Protein AF-A0A968D3I4-F1 (afdb_monomer_lite)

Secondary structure (DSSP, 8-state):
-GGG-----TTT-GGGGSHHHHHHHHHHHHHHHT-SEEEEETGGGT-S-HHHHHHHHHHHHHHHHHTT-EEEEE------TT--S-----SS--

Radius of gyration: 14.59 Å; chains: 1; bounding box: 44×24×25 Å

Foldseek 3Di:
DPPLDDDDDCPVVVVCLALVNVLVVVLVCCVPSVAQEEEDPELCSNDVDPVVSLVSVLVVVVVCVVSNHDYHHHYDDPPDPPPPDDPPVDPDDD

pLDDT: mean 81.93, std 19.5, range [37.09, 98.25]

Structure (mmCIF, N/CA/C/O backbone):
data_AF-A0A968D3I4-F1
#
_entry.id   AF-A0A968D3I4-F1
#
loop_
_atom_site.group_PDB
_atom_site.id
_atom_site.type_symbol
_atom_site.label_atom_id
_atom_site.label_alt_id
_atom_site.label_comp_id
_atom_site.label_asym_id
_atom_site.label_entity_id
_atom_site.label_seq_id
_atom_site.pdbx_PDB_ins_code
_atom_site.Cartn_x
_atom_site.Cartn_y
_atom_site.Cartn_z
_atom_site.occupancy
_atom_site.B_iso_or_equiv
_atom_site.auth_seq_id
_atom_site.auth_comp_id
_atom_site.auth_asym_id
_atom_site.auth_atom_id
_atom_site.pdbx_PDB_model_num
ATOM 1 N N . ILE A 1 1 ? -10.536 -15.290 12.705 1.00 59.03 1 ILE A N 1
ATOM 2 C CA . ILE A 1 1 ? -9.303 -14.795 12.032 1.00 59.03 1 ILE A CA 1
ATOM 3 C C . ILE A 1 1 ? -9.585 -14.308 10.604 1.00 59.03 1 ILE A C 1
ATOM 5 O O . ILE A 1 1 ? -9.160 -13.209 10.296 1.00 59.03 1 ILE A O 1
ATOM 9 N N . LYS A 1 2 ? -10.316 -15.044 9.744 1.00 66.38 2 LYS A N 1
ATOM 10 C CA . LYS A 1 2 ? -10.565 -14.623 8.343 1.00 66.38 2 LYS A CA 1
ATOM 11 C C . LYS A 1 2 ? -11.376 -13.332 8.157 1.00 66.38 2 LYS A C 1
ATOM 13 O O . LYS A 1 2 ? -11.209 -12.684 7.138 1.00 66.38 2 LYS A O 1
ATOM 18 N N . GLU A 1 3 ? -12.238 -12.976 9.103 1.00 77.81 3 GLU A N 1
ATOM 19 C CA . GLU A 1 3 ? -13.199 -11.870 8.936 1.00 77.81 3 GLU A CA 1
ATOM 20 C C . GLU A 1 3 ? -12.544 -10.489 8.787 1.00 77.81 3 GLU A C 1
ATOM 22 O O . GLU A 1 3 ? -13.115 -9.627 8.134 1.00 77.81 3 GLU A O 1
ATOM 27 N N . ASN A 1 4 ? -11.325 -10.308 9.309 1.00 86.25 4 ASN A N 1
ATOM 28 C CA . ASN A 1 4 ? -10.589 -9.038 9.246 1.00 86.25 4 ASN A CA 1
ATOM 29 C C . ASN A 1 4 ? -9.382 -9.104 8.292 1.00 86.25 4 ASN A C 1
ATOM 31 O O . ASN A 1 4 ? -8.470 -8.285 8.385 1.00 86.25 4 ASN A O 1
ATOM 35 N N . LEU A 1 5 ? -9.328 -10.121 7.424 1.00 92.06 5 LEU A N 1
ATOM 36 C CA . LEU A 1 5 ? -8.253 -10.289 6.453 1.00 92.06 5 LEU A CA 1
ATOM 37 C C . LEU A 1 5 ? -8.705 -9.773 5.088 1.00 92.06 5 LEU A C 1
ATOM 39 O O . LEU A 1 5 ? -9.579 -10.359 4.452 1.00 92.06 5 LEU A O 1
ATOM 43 N N . PHE A 1 6 ? -8.032 -8.731 4.614 1.00 94.12 6 PHE A N 1
ATOM 44 C CA . PHE A 1 6 ? -8.217 -8.181 3.279 1.00 94.12 6 PHE A CA 1
ATOM 45 C C . PHE A 1 6 ? -6.980 -8.484 2.441 1.00 94.12 6 PHE A C 1
ATOM 47 O O . PHE A 1 6 ? -5.853 -8.279 2.894 1.00 94.12 6 PHE A O 1
ATOM 54 N N . VAL A 1 7 ? -7.189 -8.997 1.229 1.00 94.25 7 VAL A N 1
ATOM 55 C CA . VAL A 1 7 ? -6.106 -9.398 0.325 1.00 94.25 7 VAL A CA 1
ATOM 56 C C . VAL A 1 7 ? -6.190 -8.573 -0.949 1.00 94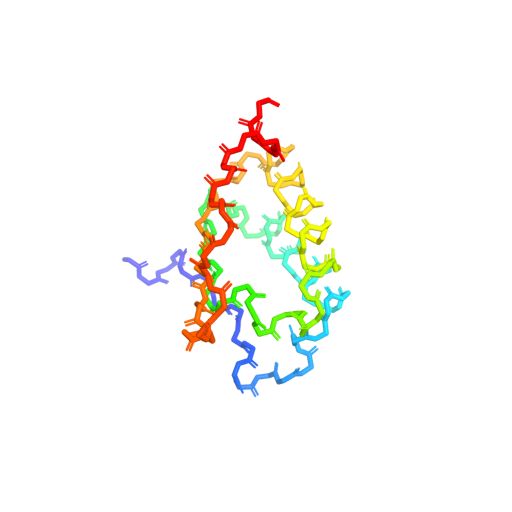.25 7 VAL A C 1
ATOM 58 O O . VAL A 1 7 ? -7.204 -8.588 -1.642 1.00 94.25 7 VAL A O 1
ATOM 61 N N . LEU A 1 8 ? -5.100 -7.873 -1.253 1.00 94.06 8 LEU A N 1
ATOM 62 C CA . LEU A 1 8 ? -4.871 -7.215 -2.533 1.00 94.06 8 LEU A CA 1
ATOM 63 C C . LEU A 1 8 ? -3.938 -8.123 -3.345 1.00 94.06 8 LEU A C 1
ATOM 65 O O . LEU A 1 8 ? -2.728 -8.130 -3.130 1.00 94.06 8 LEU A O 1
ATOM 69 N N . ASP A 1 9 ? -4.520 -8.954 -4.212 1.00 93.50 9 ASP A N 1
ATOM 70 C CA . ASP A 1 9 ? -3.803 -10.012 -4.934 1.00 93.50 9 ASP A CA 1
ATOM 71 C C . ASP A 1 9 ? -3.262 -9.512 -6.282 1.00 93.50 9 ASP A C 1
ATOM 73 O O . ASP A 1 9 ? -3.970 -9.467 -7.285 1.00 93.50 9 ASP A O 1
ATOM 77 N N . THR A 1 10 ? -1.978 -9.160 -6.315 1.00 90.62 10 THR A N 1
ATOM 78 C CA . THR A 1 10 ? -1.292 -8.704 -7.535 1.00 90.62 10 THR A CA 1
ATOM 79 C C . THR A 1 10 ? -0.831 -9.855 -8.439 1.00 90.62 10 THR A C 1
ATOM 81 O O . THR A 1 10 ? -0.350 -9.630 -9.557 1.00 90.62 10 THR A O 1
ATOM 84 N N . VAL A 1 11 ? -0.937 -11.108 -7.981 1.00 88.81 11 VAL A N 1
ATOM 85 C CA . VAL A 1 11 ? -0.627 -12.294 -8.788 1.00 88.81 11 VAL A CA 1
ATOM 86 C C . VAL A 1 11 ? -1.804 -12.602 -9.697 1.00 88.81 11 VAL A C 1
ATOM 88 O O . VAL A 1 11 ? -1.603 -12.756 -10.902 1.00 88.81 11 VAL A O 1
ATOM 91 N N . PHE A 1 12 ? -3.008 -12.639 -9.127 1.00 93.25 12 PHE A N 1
ATOM 92 C CA . PHE A 1 12 ? -4.241 -12.874 -9.868 1.00 93.25 12 PHE A CA 1
ATOM 93 C C . PHE A 1 12 ? -4.687 -11.650 -10.683 1.00 93.25 12 PHE A C 1
ATOM 95 O O . PHE A 1 12 ? -5.213 -11.833 -11.779 1.00 93.25 12 PHE A O 1
ATOM 102 N N . TYR A 1 13 ? -4.432 -10.429 -10.191 1.00 94.00 13 TYR A N 1
ATOM 103 C CA . TYR A 1 13 ? -4.743 -9.162 -10.873 1.00 94.00 13 TYR A CA 1
ATOM 104 C C . TYR A 1 13 ? -3.453 -8.386 -11.214 1.00 94.00 13 TYR A C 1
ATOM 106 O O . TYR A 1 13 ? -3.003 -7.545 -10.427 1.00 94.00 13 TYR A O 1
ATOM 114 N N . PRO A 1 14 ? -2.796 -8.668 -12.359 1.00 90.81 14 PRO A N 1
ATOM 115 C CA . PRO A 1 14 ? -1.509 -8.070 -12.724 1.00 90.81 14 PRO A CA 1
ATOM 116 C C . PRO A 1 14 ? -1.532 -6.547 -12.889 1.00 90.81 14 PRO A C 1
ATOM 118 O O . PRO A 1 14 ? -0.496 -5.907 -12.733 1.00 90.81 14 PRO A O 1
ATOM 121 N N . GLU A 1 15 ? -2.683 -5.953 -13.189 1.00 91.62 15 GLU A N 1
ATOM 122 C CA . GLU A 1 15 ? -2.882 -4.505 -13.264 1.00 91.62 15 GLU A CA 1
ATOM 123 C C . GLU A 1 15 ? -2.601 -3.804 -11.928 1.00 91.62 15 GLU A C 1
ATOM 125 O O . GLU A 1 15 ? -2.139 -2.666 -11.913 1.00 91.62 15 GLU A O 1
ATOM 130 N N . LEU A 1 16 ? -2.772 -4.508 -10.804 1.00 93.06 16 LEU A N 1
ATOM 131 C CA . LEU A 1 16 ? -2.419 -4.013 -9.474 1.00 93.06 16 LEU A CA 1
ATOM 132 C C . LEU A 1 16 ? -0.901 -3.985 -9.231 1.00 93.06 16 LEU A C 1
ATOM 134 O O . LEU A 1 16 ? -0.477 -3.608 -8.142 1.00 93.06 16 LEU A O 1
ATOM 138 N N . ARG A 1 17 ? -0.073 -4.409 -10.196 1.00 91.19 17 ARG A N 1
ATOM 139 C CA . ARG A 1 17 ? 1.391 -4.266 -10.124 1.00 91.19 17 ARG A CA 1
ATOM 140 C C . ARG A 1 17 ? 1.869 -2.897 -10.584 1.00 91.19 17 ARG A C 1
ATOM 142 O O . ARG A 1 17 ? 2.979 -2.519 -10.226 1.00 91.19 17 ARG A O 1
ATOM 149 N N . ASP A 1 18 ? 1.064 -2.160 -11.355 1.00 91.94 18 ASP A N 1
ATOM 150 C CA . ASP A 1 1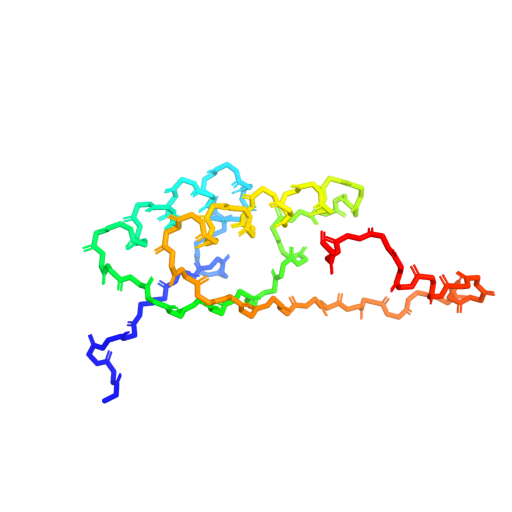8 ? 1.373 -0.757 -11.624 1.00 91.94 18 ASP A CA 1
ATOM 151 C C . ASP A 1 18 ? 1.335 0.025 -10.310 1.00 91.94 18 ASP A C 1
ATOM 153 O O . ASP A 1 18 ? 0.367 -0.056 -9.549 1.00 91.94 18 ASP A O 1
ATOM 157 N N . TRP A 1 19 ? 2.390 0.795 -10.040 1.00 91.38 19 TRP A N 1
ATOM 158 C CA . TRP A 1 19 ? 2.532 1.490 -8.766 1.00 91.38 19 TRP A CA 1
ATOM 159 C C . TRP A 1 19 ? 1.360 2.427 -8.465 1.00 91.38 19 TRP A C 1
ATOM 161 O O . TRP A 1 19 ? 0.917 2.504 -7.318 1.00 91.38 19 TRP A O 1
ATOM 171 N N . ASN A 1 20 ? 0.871 3.169 -9.461 1.00 92.56 20 ASN A N 1
ATOM 172 C CA . ASN A 1 20 ? -0.173 4.159 -9.216 1.00 92.56 20 ASN A CA 1
ATOM 173 C C . ASN A 1 20 ? -1.492 3.450 -8.907 1.00 92.56 20 ASN A C 1
ATOM 175 O O . ASN A 1 20 ? -2.139 3.777 -7.912 1.00 92.56 20 ASN A O 1
ATOM 179 N N . THR A 1 21 ? -1.830 2.419 -9.686 1.00 95.19 21 THR A N 1
ATOM 180 C CA . THR A 1 21 ? -3.012 1.587 -9.432 1.00 95.19 21 THR A CA 1
ATOM 181 C C . THR A 1 21 ? -2.934 0.895 -8.069 1.00 95.19 21 THR A C 1
ATOM 183 O O . THR A 1 21 ? -3.908 0.926 -7.310 1.00 95.19 21 THR A O 1
ATOM 186 N N . PHE A 1 22 ? -1.776 0.334 -7.707 1.00 95.31 22 PHE A N 1
ATOM 187 C CA . PHE A 1 22 ? -1.535 -0.239 -6.382 1.00 95.31 22 PHE A CA 1
ATOM 188 C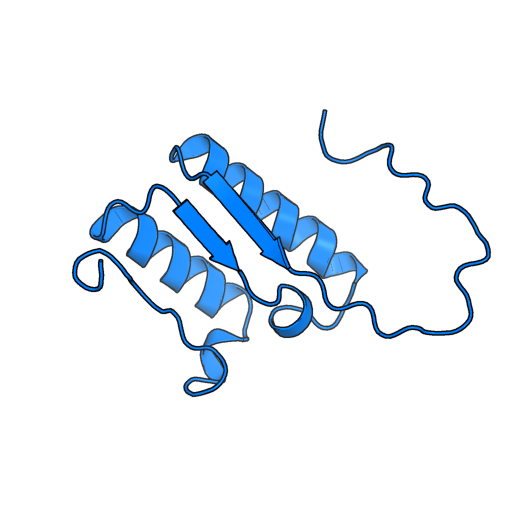 C . PHE A 1 22 ? -1.761 0.790 -5.273 1.00 95.31 22 PHE A C 1
ATOM 190 O O . PHE A 1 22 ? -2.537 0.546 -4.351 1.00 95.31 22 PHE A O 1
ATOM 197 N N . ALA A 1 23 ? -1.095 1.945 -5.355 1.00 95.06 23 ALA A N 1
ATOM 198 C CA . ALA A 1 23 ? -1.119 2.953 -4.305 1.00 95.06 23 ALA A CA 1
ATOM 199 C C . ALA A 1 23 ? -2.530 3.515 -4.097 1.00 95.06 23 ALA A C 1
ATOM 201 O O . ALA A 1 23 ? -2.961 3.669 -2.956 1.00 95.06 23 ALA A O 1
ATOM 202 N N . GLU A 1 24 ? -3.271 3.792 -5.168 1.00 96.81 24 GLU A N 1
ATOM 203 C CA . GLU A 1 24 ? -4.658 4.257 -5.074 1.00 96.81 24 GLU A CA 1
ATOM 204 C C . GLU A 1 24 ? -5.574 3.198 -4.449 1.00 96.81 24 GLU A C 1
ATOM 206 O O . GLU A 1 24 ? -6.303 3.496 -3.498 1.00 96.81 24 GLU A O 1
ATOM 211 N N . THR A 1 25 ? -5.477 1.949 -4.913 1.00 96.81 25 THR A N 1
ATOM 212 C CA . THR A 1 25 ? -6.291 0.832 -4.405 1.00 96.81 25 THR A CA 1
ATOM 213 C C . THR A 1 25 ? -5.992 0.548 -2.935 1.00 96.81 25 THR A C 1
ATOM 215 O O . THR A 1 25 ? -6.905 0.377 -2.126 1.00 96.81 25 THR A O 1
ATOM 218 N N . TYR A 1 26 ? -4.713 0.558 -2.565 1.00 96.88 26 TYR A N 1
ATOM 219 C CA . TYR A 1 26 ? -4.261 0.372 -1.194 1.00 96.88 26 TYR A CA 1
ATOM 220 C C . TYR A 1 26 ? -4.809 1.463 -0.269 1.00 96.88 26 TYR A C 1
ATOM 222 O O . TYR A 1 26 ? -5.387 1.157 0.772 1.00 96.88 26 TYR A O 1
ATOM 230 N N . ARG A 1 27 ? -4.689 2.740 -0.660 1.00 97.31 27 ARG A N 1
ATOM 231 C CA . ARG A 1 27 ? -5.197 3.874 0.133 1.00 97.31 27 ARG A CA 1
ATOM 232 C C . ARG A 1 27 ? -6.710 3.791 0.324 1.00 97.31 27 ARG A C 1
ATOM 234 O O . ARG A 1 27 ? -7.201 4.023 1.428 1.00 97.31 27 ARG A O 1
AT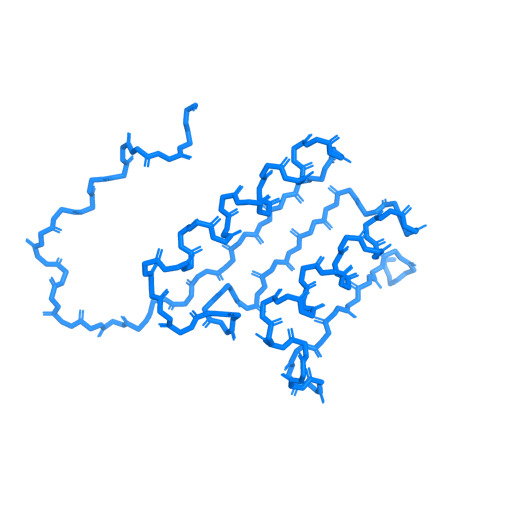OM 241 N N . TYR A 1 28 ? -7.441 3.425 -0.729 1.00 97.00 28 TYR A N 1
ATOM 242 C CA . TYR A 1 28 ? -8.882 3.197 -0.649 1.00 97.00 28 TYR A CA 1
ATOM 243 C C . TYR A 1 28 ? -9.221 2.085 0.354 1.00 97.00 28 TYR A C 1
ATOM 245 O O . TYR A 1 28 ? -10.068 2.287 1.225 1.00 97.00 28 TYR A O 1
ATOM 253 N N . ALA A 1 29 ? -8.527 0.944 0.282 1.00 96.50 29 ALA A N 1
ATOM 254 C CA . ALA A 1 29 ? -8.736 -0.178 1.194 1.00 96.50 29 ALA A CA 1
ATOM 255 C C . ALA A 1 29 ? -8.432 0.201 2.652 1.00 96.50 29 ALA A C 1
ATOM 257 O O . ALA A 1 29 ? -9.255 -0.050 3.528 1.00 96.50 29 ALA A O 1
ATOM 258 N N . VAL A 1 30 ? -7.309 0.881 2.912 1.00 97.19 30 VAL A N 1
ATOM 259 C CA . VAL A 1 30 ? -6.940 1.362 4.255 1.00 97.19 30 VAL A CA 1
ATOM 260 C C . VAL A 1 30 ? -8.035 2.247 4.846 1.00 97.19 30 VAL A C 1
ATOM 262 O O . VAL A 1 30 ? -8.454 2.045 5.985 1.00 97.19 30 VAL A O 1
ATOM 265 N N . GLN A 1 31 ? -8.533 3.218 4.077 1.00 96.44 31 GLN A N 1
ATOM 266 C CA . GLN A 1 31 ? -9.524 4.170 4.577 1.00 96.44 31 GLN A CA 1
ATOM 267 C C . GLN A 1 31 ? -10.899 3.547 4.797 1.00 96.44 31 GLN A C 1
ATOM 269 O O . GLN A 1 31 ? -11.573 3.892 5.778 1.00 96.44 31 GLN A O 1
ATOM 274 N N . LYS A 1 32 ? -11.313 2.670 3.880 1.00 96.81 32 LYS A N 1
ATOM 275 C CA . LYS A 1 32 ? -12.623 2.026 3.900 1.00 96.81 32 LYS A CA 1
ATOM 276 C C . LYS A 1 32 ? -12.702 0.949 4.972 1.00 96.81 32 LYS A C 1
ATOM 278 O O . LYS A 1 32 ? -13.613 0.987 5.791 1.00 96.81 32 LYS A O 1
ATOM 283 N N . GLU A 1 33 ? -11.728 0.047 4.983 1.00 95.88 33 GLU A N 1
ATOM 284 C CA . GLU A 1 33 ? -11.731 -1.149 5.830 1.00 95.88 33 GLU A CA 1
ATOM 285 C C . GLU A 1 33 ? -11.016 -0.927 7.172 1.00 95.88 33 GLU A C 1
ATOM 287 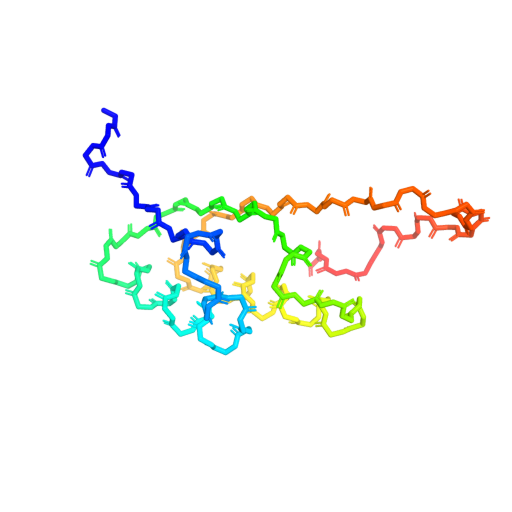O O . GLU A 1 33 ? -10.964 -1.830 7.999 1.00 95.88 33 GLU A O 1
ATOM 292 N N . LYS A 1 34 ? -10.482 0.283 7.410 1.00 95.38 34 LYS A N 1
ATOM 293 C CA . LYS A 1 34 ? -9.772 0.664 8.647 1.00 95.38 34 LYS A CA 1
ATOM 294 C C . LYS A 1 34 ? -8.607 -0.276 8.958 1.00 95.38 34 LYS A C 1
ATOM 296 O O . LYS A 1 34 ? -8.460 -0.767 10.070 1.00 95.38 34 LYS A O 1
ATOM 301 N N . ILE A 1 35 ? -7.777 -0.523 7.949 1.00 96.88 35 ILE A N 1
ATOM 302 C CA . ILE A 1 35 ? -6.618 -1.411 8.067 1.00 96.88 35 ILE A CA 1
ATOM 303 C C . ILE A 1 35 ? -5.589 -0.802 9.026 1.00 96.88 35 ILE A C 1
ATOM 305 O O . ILE A 1 35 ? -5.060 0.269 8.755 1.00 96.88 35 ILE A O 1
ATOM 309 N N . GLU A 1 36 ? -5.263 -1.510 10.106 1.00 96.44 36 GLU A N 1
ATOM 310 C CA . GLU A 1 36 ? -4.235 -1.105 11.084 1.00 96.44 36 GLU A CA 1
ATOM 311 C C . GLU A 1 36 ? -2.890 -1.812 10.850 1.00 96.44 36 GLU A C 1
ATOM 313 O O . GLU A 1 36 ? -1.837 -1.326 11.265 1.00 96.44 36 GLU A O 1
ATOM 318 N N . LEU A 1 37 ? -2.912 -2.957 10.159 1.00 96.50 37 LEU A N 1
ATOM 319 C CA . LEU A 1 37 ? -1.739 -3.757 9.819 1.00 96.50 37 LEU A CA 1
ATOM 320 C C . LEU A 1 37 ? -1.750 -4.104 8.330 1.00 96.50 37 LEU A C 1
ATOM 322 O O . LEU A 1 37 ? -2.689 -4.728 7.841 1.00 96.50 37 LEU A O 1
ATOM 326 N N . ALA A 1 38 ? -0.676 -3.759 7.626 1.00 96.81 38 ALA A N 1
ATOM 327 C CA . ALA A 1 38 ? -0.464 -4.112 6.230 1.00 96.81 38 ALA A CA 1
ATOM 328 C C . ALA A 1 38 ? 0.788 -4.979 6.065 1.00 96.81 38 ALA A C 1
ATOM 330 O O . ALA A 1 38 ? 1.855 -4.667 6.593 1.00 96.81 38 ALA A O 1
ATOM 331 N N . ILE A 1 39 ? 0.671 -6.050 5.284 1.00 95.69 39 ILE A N 1
ATOM 332 C CA . ILE A 1 39 ? 1.802 -6.880 4.865 1.00 95.69 39 ILE A CA 1
ATOM 333 C C . ILE A 1 39 ? 1.894 -6.773 3.349 1.00 95.69 39 ILE A C 1
ATOM 335 O O . ILE A 1 39 ? 0.927 -7.065 2.649 1.00 95.69 39 ILE A O 1
ATOM 339 N N . ILE A 1 40 ? 3.044 -6.326 2.853 1.00 93.62 40 ILE A N 1
ATOM 340 C CA . ILE A 1 40 ? 3.291 -6.138 1.425 1.00 93.62 40 ILE A CA 1
ATOM 341 C C . ILE A 1 40 ? 4.347 -7.155 1.001 1.00 93.62 40 ILE A C 1
ATOM 343 O O . ILE A 1 40 ? 5.543 -6.961 1.241 1.00 93.62 40 ILE A O 1
ATOM 347 N N . ASP A 1 41 ? 3.875 -8.240 0.388 1.00 91.56 41 ASP A N 1
ATOM 348 C CA . ASP A 1 41 ? 4.686 -9.343 -0.126 1.00 91.56 41 ASP A CA 1
ATOM 349 C C . ASP A 1 41 ? 4.509 -9.486 -1.650 1.00 91.56 41 ASP A C 1
ATOM 351 O O . ASP A 1 41 ? 3.456 -9.915 -2.111 1.00 91.56 41 ASP A O 1
ATOM 355 N N . SER A 1 42 ? 5.465 -9.084 -2.486 1.00 87.06 42 SER A N 1
ATOM 356 C CA . SER A 1 42 ? 6.713 -8.381 -2.170 1.00 87.06 42 SER A CA 1
ATOM 357 C C . SER A 1 42 ? 6.747 -6.995 -2.805 1.00 87.06 42 SER A C 1
ATOM 359 O O . SER A 1 42 ? 6.162 -6.744 -3.859 1.00 87.06 42 SER A O 1
ATOM 361 N N . VAL A 1 43 ? 7.505 -6.077 -2.199 1.00 86.75 43 VAL A N 1
ATOM 362 C CA . VAL A 1 43 ? 7.688 -4.724 -2.755 1.00 86.75 43 VAL A CA 1
ATOM 363 C C . VAL A 1 43 ? 8.403 -4.736 -4.109 1.00 86.75 43 VAL A C 1
ATOM 365 O O . VAL A 1 43 ? 8.252 -3.808 -4.894 1.00 86.75 43 VAL A O 1
ATOM 368 N N . THR A 1 44 ? 9.150 -5.800 -4.413 1.00 82.56 44 THR A N 1
ATOM 369 C CA . THR A 1 44 ? 9.880 -5.967 -5.679 1.00 82.56 44 THR A CA 1
ATOM 370 C C . THR A 1 44 ? 8.980 -6.186 -6.883 1.00 82.56 44 THR A C 1
ATOM 372 O O . THR A 1 44 ? 9.402 -5.918 -8.002 1.00 82.56 44 THR A O 1
ATOM 375 N N . VAL A 1 45 ? 7.750 -6.661 -6.674 1.00 83.75 45 VAL A N 1
ATOM 376 C CA . VAL A 1 45 ? 6.785 -6.873 -7.761 1.00 83.75 45 VAL A CA 1
ATOM 377 C C . VAL A 1 45 ? 6.150 -5.552 -8.218 1.00 83.75 45 VAL A C 1
ATOM 379 O O . VAL A 1 45 ? 5.662 -5.476 -9.342 1.00 83.75 45 VAL A O 1
ATOM 382 N N . LEU A 1 46 ? 6.180 -4.514 -7.375 1.00 83.44 46 LEU A N 1
ATOM 383 C CA . LEU A 1 46 ? 5.519 -3.228 -7.625 1.00 83.44 46 LEU A CA 1
ATOM 384 C C . LEU A 1 46 ? 6.379 -2.228 -8.410 1.00 83.44 46 LEU A C 1
ATOM 386 O O . LEU A 1 46 ? 5.854 -1.266 -8.961 1.00 83.44 46 LEU A O 1
ATOM 390 N N . GLU A 1 47 ? 7.701 -2.404 -8.423 1.00 80.88 47 GLU A N 1
ATOM 391 C CA . GLU A 1 47 ? 8.618 -1.522 -9.148 1.00 80.88 47 GLU A CA 1
ATOM 392 C C . GLU A 1 47 ? 9.918 -2.264 -9.481 1.00 80.88 47 GLU A C 1
ATOM 394 O O . GLU A 1 47 ? 10.666 -2.680 -8.592 1.00 80.88 47 GLU A O 1
ATOM 399 N N . ALA A 1 48 ? 10.200 -2.400 -10.778 1.00 73.69 48 ALA A N 1
ATOM 400 C CA . ALA A 1 48 ? 11.393 -3.081 -11.272 1.00 73.69 48 ALA A CA 1
ATOM 401 C C . ALA A 1 48 ? 12.655 -2.214 -11.116 1.00 73.69 48 ALA A C 1
ATOM 403 O O . ALA A 1 48 ? 13.762 -2.737 -10.951 1.00 73.69 48 ALA A O 1
ATOM 404 N N . TYR A 1 49 ? 12.515 -0.885 -11.143 1.00 76.50 49 TYR A N 1
ATOM 405 C CA . TYR A 1 49 ? 13.638 0.032 -11.000 1.00 76.50 49 TYR A CA 1
ATOM 406 C C . TYR A 1 49 ? 13.926 0.353 -9.526 1.00 76.50 49 TYR A C 1
ATOM 408 O O . TYR A 1 49 ? 13.242 1.155 -8.886 1.00 76.50 49 TYR A O 1
ATOM 416 N N . ARG A 1 50 ? 15.019 -0.210 -8.988 1.00 71.12 50 ARG A N 1
ATOM 417 C CA . ARG A 1 50 ? 15.418 -0.060 -7.569 1.00 71.12 50 ARG A CA 1
ATOM 418 C C . ARG A 1 50 ? 15.481 1.394 -7.084 1.00 71.12 50 ARG A C 1
ATOM 420 O O . ARG A 1 50 ? 15.145 1.668 -5.933 1.00 71.12 50 ARG A O 1
ATOM 427 N N . GLY A 1 51 ? 15.899 2.324 -7.948 1.00 76.94 51 GLY A N 1
ATOM 428 C CA . GLY A 1 51 ? 15.967 3.746 -7.609 1.00 76.94 51 GLY A CA 1
ATOM 429 C C . GLY A 1 51 ? 14.590 4.352 -7.327 1.00 76.94 51 GLY A C 1
ATOM 430 O O . GLY A 1 51 ? 14.434 5.066 -6.340 1.00 76.94 51 GLY A O 1
ATOM 431 N N . ALA A 1 52 ? 13.582 4.020 -8.138 1.00 82.88 52 ALA A N 1
ATOM 432 C CA . ALA A 1 52 ? 12.204 4.464 -7.926 1.00 82.88 52 ALA A CA 1
ATOM 433 C C . ALA A 1 52 ? 11.567 3.746 -6.731 1.00 82.88 52 ALA A C 1
ATOM 435 O O . ALA A 1 52 ? 10.895 4.396 -5.928 1.00 82.88 52 ALA A O 1
ATOM 436 N N . LEU A 1 53 ? 11.852 2.449 -6.556 1.00 84.69 53 LEU A N 1
ATOM 437 C CA . LEU A 1 53 ? 11.299 1.635 -5.471 1.00 84.69 53 LEU A CA 1
ATOM 438 C C . LEU A 1 53 ? 11.552 2.262 -4.093 1.00 84.69 53 LEU A C 1
ATOM 440 O O . LEU A 1 53 ? 10.644 2.306 -3.265 1.00 84.69 53 LEU A O 1
ATOM 444 N N . LYS A 1 54 ? 12.750 2.820 -3.858 1.00 85.25 54 LYS A N 1
ATOM 445 C CA . LYS A 1 54 ? 13.066 3.541 -2.614 1.00 85.25 54 LYS A CA 1
ATOM 446 C C . LYS A 1 54 ? 12.060 4.663 -2.338 1.00 85.25 54 LYS A C 1
ATOM 448 O O . LYS A 1 54 ? 11.476 4.711 -1.258 1.00 85.25 54 LYS A O 1
ATOM 453 N N . TYR A 1 55 ? 11.850 5.558 -3.303 1.00 88.50 55 TYR A N 1
ATOM 454 C CA . TYR A 1 55 ? 10.950 6.703 -3.139 1.00 88.50 55 TYR A CA 1
ATOM 455 C C . TYR A 1 55 ? 9.491 6.270 -2.994 1.00 88.50 55 TYR A C 1
ATOM 457 O O . TYR A 1 55 ? 8.756 6.849 -2.198 1.00 88.50 55 TYR A O 1
ATOM 465 N N . ARG A 1 56 ? 9.092 5.217 -3.710 1.00 89.81 56 ARG A N 1
ATOM 466 C CA . ARG A 1 56 ? 7.756 4.625 -3.629 1.00 89.81 56 ARG A CA 1
ATOM 467 C C . ARG A 1 56 ? 7.457 4.047 -2.245 1.00 89.81 56 ARG A C 1
ATOM 469 O O . ARG A 1 56 ? 6.450 4.397 -1.631 1.00 89.81 56 ARG A O 1
ATOM 476 N N . VAL A 1 57 ? 8.374 3.250 -1.699 1.00 90.88 57 VAL A N 1
ATOM 477 C CA . VAL A 1 57 ? 8.250 2.709 -0.337 1.00 90.88 57 VAL A CA 1
ATOM 478 C C . VAL A 1 57 ? 8.251 3.832 0.705 1.00 90.88 57 VAL A C 1
ATOM 480 O O . VAL A 1 57 ? 7.455 3.782 1.638 1.00 90.88 57 VAL A O 1
ATOM 483 N N . MET A 1 58 ? 9.068 4.878 0.534 1.00 91.81 58 MET A N 1
ATOM 484 C CA . MET A 1 58 ? 9.040 6.051 1.421 1.00 91.81 58 MET A CA 1
ATOM 485 C C . MET A 1 58 ? 7.691 6.783 1.383 1.00 91.81 58 MET A C 1
ATOM 487 O O . MET A 1 58 ? 7.158 7.148 2.430 1.00 91.81 58 MET A O 1
ATOM 491 N N . GLU A 1 59 ? 7.118 6.993 0.195 1.00 93.44 59 GLU A N 1
ATOM 492 C CA . GLU A 1 59 ? 5.804 7.626 0.034 1.00 93.44 59 GLU A CA 1
ATOM 493 C C . GLU A 1 59 ? 4.706 6.818 0.741 1.00 93.44 59 GLU A C 1
ATOM 495 O O . GLU A 1 59 ? 3.866 7.384 1.448 1.00 93.44 59 GLU A O 1
ATOM 500 N N . LEU A 1 60 ? 4.745 5.494 0.591 1.00 94.56 60 LEU A N 1
ATOM 501 C CA . LEU A 1 60 ? 3.798 4.575 1.210 1.00 94.56 60 LEU A CA 1
ATOM 502 C C . LEU A 1 60 ? 3.967 4.506 2.732 1.00 94.56 60 LEU A C 1
ATOM 504 O O . LEU A 1 60 ? 2.982 4.582 3.461 1.00 94.56 60 LEU A O 1
ATOM 508 N N . ALA A 1 61 ? 5.206 4.459 3.226 1.00 95.31 61 ALA A N 1
ATOM 509 C CA . ALA A 1 61 ? 5.503 4.504 4.655 1.00 95.31 61 ALA A CA 1
ATOM 510 C C . ALA A 1 61 ? 5.016 5.810 5.296 1.00 95.31 61 ALA A C 1
ATOM 512 O O . ALA A 1 61 ? 4.397 5.776 6.359 1.00 95.31 61 ALA A O 1
ATOM 513 N N . ARG A 1 62 ? 5.209 6.952 4.622 1.00 96.75 62 ARG A N 1
ATOM 514 C CA . ARG A 1 62 ? 4.677 8.245 5.073 1.00 96.75 62 ARG A CA 1
ATOM 515 C C . ARG A 1 62 ? 3.152 8.232 5.131 1.00 96.75 62 ARG A C 1
ATOM 517 O O . ARG A 1 62 ? 2.576 8.714 6.102 1.00 96.75 62 ARG A O 1
ATOM 524 N N . TYR A 1 63 ? 2.493 7.695 4.104 1.00 97.69 63 TYR A N 1
ATOM 525 C CA . TYR A 1 63 ? 1.038 7.546 4.110 1.00 97.69 63 TYR A CA 1
ATOM 526 C C . TYR A 1 63 ? 0.573 6.695 5.301 1.00 97.69 63 TYR A C 1
ATOM 528 O O . TYR A 1 63 ? -0.315 7.121 6.036 1.00 97.69 63 TYR A O 1
ATOM 536 N N . ASN A 1 64 ? 1.224 5.555 5.532 1.00 97.62 64 ASN A N 1
ATOM 537 C CA . ASN A 1 64 ? 0.907 4.629 6.616 1.00 97.62 64 ASN A CA 1
ATOM 538 C C . ASN A 1 64 ? 1.065 5.273 7.992 1.00 97.62 64 ASN A C 1
ATOM 540 O O . ASN A 1 64 ? 0.146 5.206 8.804 1.00 97.62 64 ASN A O 1
ATOM 544 N N . GLN A 1 65 ? 2.164 5.995 8.218 1.00 96.19 65 GLN A N 1
ATOM 545 C CA . GLN A 1 65 ? 2.390 6.743 9.453 1.00 96.19 65 GLN A CA 1
ATOM 546 C C . GLN A 1 65 ? 1.276 7.764 9.719 1.00 96.19 65 GLN A C 1
ATOM 548 O O . GLN A 1 65 ? 0.773 7.849 10.837 1.00 96.19 65 GLN A O 1
ATOM 553 N N . LEU A 1 66 ? 0.860 8.517 8.695 1.00 97.50 66 LEU A N 1
ATOM 554 C CA . LEU A 1 66 ? -0.208 9.514 8.821 1.00 97.50 66 LEU A CA 1
ATOM 555 C C . LEU A 1 66 ? -1.589 8.898 9.099 1.00 97.50 66 LEU A C 1
ATOM 557 O O . LEU A 1 66 ? -2.463 9.595 9.606 1.00 97.50 66 LEU A O 1
ATOM 561 N N . HIS A 1 67 ? -1.787 7.620 8.768 1.00 97.62 67 HIS A N 1
ATOM 562 C CA . HIS A 1 67 ? -3.067 6.918 8.910 1.00 97.62 67 HIS A CA 1
ATOM 563 C C . HIS A 1 67 ? -3.055 5.845 10.010 1.00 97.62 67 HIS A C 1
ATOM 565 O O . HIS A 1 67 ? -4.023 5.101 10.131 1.00 97.62 67 HIS A O 1
ATOM 571 N N . GLY A 1 68 ? -1.992 5.762 10.818 1.00 96.69 68 GLY A N 1
ATOM 572 C CA . GLY A 1 68 ? -1.890 4.790 11.911 1.00 96.69 68 GLY A CA 1
ATOM 573 C C . GLY A 1 68 ? -1.713 3.338 11.455 1.00 96.69 68 GLY A C 1
ATOM 574 O O . GLY A 1 68 ? -2.025 2.424 12.210 1.00 96.69 68 GLY A O 1
ATOM 575 N N . VAL A 1 69 ? -1.217 3.112 10.236 1.00 98.25 69 VAL A N 1
ATOM 576 C CA . VAL A 1 69 ? -1.000 1.768 9.687 1.00 98.25 69 VAL A CA 1
ATOM 577 C C . VAL A 1 69 ? 0.408 1.284 10.022 1.00 98.25 69 VAL A C 1
ATOM 579 O O . VAL A 1 69 ? 1.402 1.902 9.637 1.00 98.25 69 VAL A O 1
ATOM 582 N N . THR A 1 70 ? 0.510 0.134 10.681 1.00 97.75 70 THR A N 1
ATOM 583 C CA . THR A 1 70 ? 1.773 -0.601 10.817 1.00 97.75 70 THR A CA 1
ATOM 584 C C . THR A 1 70 ? 2.008 -1.421 9.552 1.00 97.75 70 THR A C 1
ATOM 586 O O . THR A 1 70 ? 1.123 -2.161 9.131 1.00 97.75 70 THR A O 1
ATOM 589 N N . ALA A 1 71 ? 3.184 -1.311 8.929 1.00 96.25 71 ALA A N 1
ATOM 590 C CA . ALA A 1 71 ? 3.469 -2.003 7.671 1.00 96.25 71 ALA A CA 1
ATOM 591 C C . ALA A 1 71 ? 4.721 -2.884 7.736 1.00 96.25 71 ALA A C 1
ATOM 593 O O . ALA A 1 71 ? 5.776 -2.445 8.192 1.00 96.25 71 ALA A O 1
ATOM 594 N N . LEU A 1 72 ? 4.603 -4.110 7.223 1.00 95.31 72 LEU A N 1
ATOM 595 C CA . LEU A 1 72 ? 5.710 -5.031 6.980 1.00 95.31 72 LEU A CA 1
ATOM 596 C C . LEU A 1 72 ? 5.969 -5.123 5.475 1.00 95.31 72 LEU A C 1
ATOM 598 O O . LEU A 1 72 ? 5.085 -5.501 4.707 1.00 95.31 72 LEU A O 1
ATOM 602 N N . TYR A 1 73 ? 7.189 -4.788 5.064 1.00 92.06 73 TYR A N 1
ATOM 603 C CA . TYR A 1 73 ? 7.610 -4.812 3.666 1.00 92.06 73 TYR A CA 1
ATOM 604 C C . TYR A 1 73 ? 8.552 -5.987 3.430 1.00 92.06 73 TYR A C 1
ATOM 606 O O . TYR A 1 73 ? 9.649 -6.027 3.991 1.00 92.06 73 TYR A O 1
ATOM 614 N N . ILE A 1 74 ? 8.146 -6.926 2.580 1.00 90.75 74 ILE A N 1
ATOM 615 C CA . ILE A 1 74 ? 8.983 -8.059 2.195 1.00 90.75 74 ILE A CA 1
ATOM 616 C C . ILE A 1 74 ? 9.676 -7.706 0.884 1.00 90.75 74 ILE A C 1
ATOM 618 O O . ILE A 1 74 ? 9.039 -7.445 -0.136 1.00 90.75 74 ILE A O 1
ATOM 622 N N . ASN A 1 75 ? 11.004 -7.660 0.924 1.00 84.00 75 ASN A N 1
ATOM 623 C CA . ASN A 1 75 ? 11.845 -7.414 -0.238 1.00 84.00 75 ASN A CA 1
ATOM 624 C C . ASN A 1 75 ? 12.535 -8.721 -0.637 1.00 84.00 75 ASN A C 1
ATOM 626 O O . ASN A 1 75 ? 13.275 -9.299 0.159 1.00 84.00 75 ASN A O 1
ATOM 630 N N . GLN A 1 76 ? 12.315 -9.177 -1.867 1.00 73.56 76 GLN A N 1
ATOM 631 C CA . GLN A 1 76 ? 13.000 -10.349 -2.399 1.00 73.56 76 GLN A CA 1
ATOM 632 C C . GLN A 1 76 ? 14.325 -9.901 -3.021 1.00 73.56 76 GLN A C 1
ATOM 634 O O . GLN A 1 76 ? 14.361 -9.346 -4.116 1.00 73.56 76 GLN A O 1
ATOM 639 N N . ARG A 1 77 ? 15.444 -10.130 -2.330 1.00 65.00 77 ARG A N 1
ATOM 640 C CA . ARG A 1 77 ? 16.758 -9.991 -2.967 1.00 65.00 77 ARG A CA 1
ATOM 641 C C . ARG A 1 77 ? 16.934 -11.125 -3.980 1.00 65.00 77 ARG A C 1
ATOM 643 O O . ARG A 1 77 ? 17.030 -12.282 -3.583 1.00 65.00 77 ARG A O 1
ATOM 650 N N . SER A 1 78 ? 17.063 -10.802 -5.267 1.00 47.91 78 SER A N 1
ATOM 651 C CA . SER A 1 78 ? 17.871 -11.639 -6.152 1.00 47.91 78 SER A CA 1
ATOM 652 C C . SER A 1 78 ? 19.320 -11.494 -5.686 1.00 47.91 78 SER A C 1
ATOM 654 O O . SER A 1 78 ? 19.845 -10.381 -5.603 1.00 47.91 78 SER A O 1
ATOM 656 N N . ALA A 1 79 ? 19.949 -12.599 -5.288 1.00 44.91 79 ALA A N 1
ATOM 657 C CA . ALA A 1 79 ? 21.371 -12.634 -4.976 1.00 44.91 79 ALA A CA 1
ATOM 658 C C . ALA A 1 79 ? 22.168 -12.398 -6.271 1.00 44.91 79 ALA A C 1
ATOM 660 O O . ALA A 1 79 ? 22.624 -13.338 -6.912 1.00 44.91 79 ALA A O 1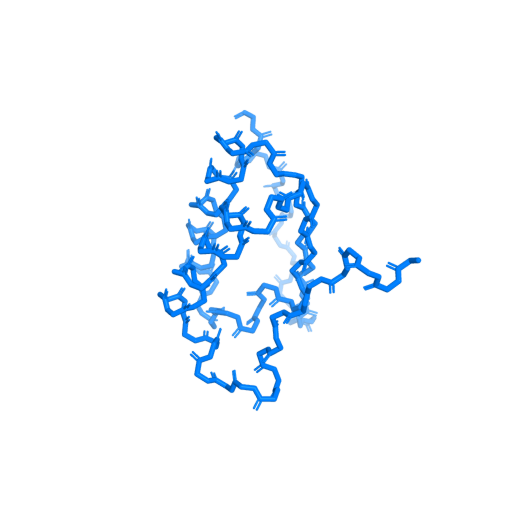
ATOM 661 N N . GLU A 1 80 ? 22.291 -11.143 -6.695 1.00 41.22 80 GLU A N 1
ATOM 662 C CA . GLU A 1 80 ? 23.235 -10.753 -7.737 1.00 41.22 80 GLU A CA 1
ATOM 663 C C . GLU A 1 80 ? 24.583 -10.432 -7.084 1.00 41.22 80 GLU A C 1
ATOM 665 O O . GLU A 1 80 ? 24.671 -9.699 -6.102 1.00 41.22 80 GLU A O 1
ATOM 670 N N . HIS A 1 81 ? 25.625 -11.062 -7.620 1.00 42.09 81 HIS A N 1
ATOM 671 C CA . HIS A 1 81 ? 26.960 -11.303 -7.062 1.00 42.09 81 HIS A CA 1
ATOM 672 C C . HIS A 1 81 ? 27.861 -10.052 -6.902 1.00 42.09 81 HIS A C 1
ATOM 674 O O . HIS A 1 81 ? 29.071 -10.141 -7.077 1.00 42.09 81 HIS A O 1
ATOM 680 N N . TRP A 1 82 ? 27.293 -8.879 -6.607 1.00 38.72 82 TRP A N 1
ATOM 681 C CA . TRP A 1 82 ? 28.015 -7.595 -6.519 1.00 38.72 82 TRP A CA 1
ATOM 682 C C . TRP A 1 82 ? 27.899 -6.897 -5.153 1.00 38.72 82 TRP A C 1
ATOM 684 O O . TRP A 1 82 ? 28.292 -5.742 -5.006 1.00 38.72 82 TRP A O 1
ATOM 694 N N . ASP A 1 83 ? 27.410 -7.602 -4.131 1.00 43.75 83 ASP A N 1
ATOM 695 C CA . ASP A 1 83 ? 27.193 -7.070 -2.775 1.00 43.75 83 ASP A CA 1
ATOM 696 C C . ASP A 1 83 ? 28.496 -7.018 -1.934 1.00 43.75 83 ASP A C 1
ATOM 698 O O . ASP A 1 83 ? 28.536 -7.458 -0.786 1.00 43.75 83 ASP A O 1
ATOM 702 N N . THR A 1 84 ? 29.588 -6.494 -2.507 1.00 46.28 84 THR A N 1
ATOM 703 C CA . THR A 1 84 ? 30.862 -6.223 -1.801 1.00 46.28 84 THR A CA 1
ATOM 704 C C . THR A 1 84 ? 31.117 -4.749 -1.493 1.00 46.28 84 THR A C 1
ATOM 706 O O . THR A 1 84 ? 32.196 -4.417 -1.011 1.00 46.28 84 THR A O 1
ATOM 709 N N . TYR A 1 85 ? 30.137 -3.864 -1.677 1.00 45.22 85 TYR A N 1
ATOM 710 C CA . TYR A 1 85 ? 30.234 -2.494 -1.172 1.00 45.22 85 TYR A CA 1
ATOM 711 C C . TYR A 1 85 ? 29.011 -2.128 -0.335 1.00 45.22 85 TYR A C 1
ATOM 713 O O . TYR A 1 85 ? 27.936 -1.846 -0.852 1.00 45.22 85 TYR A O 1
ATOM 721 N N . ASP A 1 86 ? 29.240 -2.172 0.977 1.00 39.53 86 ASP A N 1
ATOM 722 C CA . ASP A 1 86 ? 28.502 -1.528 2.058 1.00 39.53 86 ASP A CA 1
ATOM 723 C C . ASP A 1 86 ? 26.972 -1.622 2.025 1.00 39.53 86 ASP A C 1
ATOM 725 O O . ASP A 1 86 ? 26.257 -0.790 1.463 1.00 39.53 86 ASP A O 1
ATOM 729 N N . MET A 1 87 ? 26.451 -2.525 2.862 1.00 47.06 87 MET A N 1
ATOM 730 C CA . MET A 1 87 ? 25.211 -2.239 3.580 1.00 47.06 87 MET A CA 1
ATOM 731 C C . MET A 1 87 ? 25.430 -1.061 4.545 1.00 47.06 87 MET A C 1
ATOM 733 O O . MET A 1 87 ? 25.491 -1.229 5.761 1.00 47.06 87 MET A O 1
ATOM 737 N N . ALA A 1 88 ? 25.505 0.156 4.007 1.00 44.53 88 ALA A N 1
ATOM 738 C CA . ALA A 1 88 ? 25.330 1.385 4.768 1.00 44.53 88 ALA A CA 1
ATOM 739 C C . ALA A 1 88 ? 23.828 1.591 5.030 1.00 44.53 88 ALA A C 1
ATOM 741 O O . ALA A 1 88 ? 23.147 2.390 4.386 1.00 44.53 88 ALA A O 1
ATOM 742 N N . GLY A 1 89 ? 23.293 0.823 5.982 1.00 42.81 89 GLY A N 1
ATOM 743 C CA . GLY A 1 89 ? 21.931 0.935 6.507 1.00 42.81 89 GLY A CA 1
ATOM 744 C C . GLY A 1 89 ? 21.716 2.183 7.369 1.00 42.81 89 GLY A C 1
ATOM 745 O O . GLY A 1 89 ? 21.314 2.059 8.519 1.00 42.81 89 GLY A O 1
ATOM 746 N N . GLY A 1 90 ? 22.005 3.378 6.845 1.00 45.69 90 GLY A N 1
ATOM 747 C CA . GLY A 1 90 ? 22.107 4.587 7.670 1.00 45.69 90 GLY A CA 1
ATOM 748 C C . GLY A 1 90 ? 21.266 5.797 7.271 1.00 45.69 90 GLY A C 1
ATOM 749 O O . GLY A 1 90 ? 21.315 6.788 7.988 1.00 45.69 90 GLY A O 1
ATOM 750 N N . ILE A 1 91 ? 20.524 5.795 6.155 1.00 50.25 91 ILE A N 1
ATOM 751 C CA . ILE A 1 91 ? 19.790 7.005 5.733 1.00 50.25 91 ILE A CA 1
ATOM 752 C C . ILE A 1 91 ? 18.445 6.638 5.099 1.00 50.25 91 ILE A C 1
ATOM 754 O O . ILE A 1 91 ? 18.324 6.472 3.882 1.00 50.25 91 ILE A O 1
ATOM 758 N N . GLY A 1 92 ? 17.417 6.507 5.933 1.00 46.41 92 GLY A N 1
ATOM 759 C CA . GLY A 1 92 ? 16.044 6.352 5.447 1.00 46.41 92 GLY A CA 1
ATOM 760 C C . GLY A 1 92 ? 14.968 6.155 6.511 1.00 46.41 92 GLY A C 1
ATOM 761 O O . GLY A 1 92 ? 13.798 6.280 6.174 1.00 46.41 92 GLY A O 1
ATOM 762 N N . LEU A 1 93 ? 15.337 5.861 7.762 1.00 41.91 93 LEU A N 1
ATOM 763 C CA . LEU A 1 93 ? 14.394 5.642 8.865 1.00 41.91 93 LEU A CA 1
ATOM 764 C C . LEU A 1 93 ? 14.931 6.244 10.174 1.00 41.91 93 LEU A C 1
ATOM 766 O O . LEU A 1 93 ? 15.189 5.525 11.136 1.00 41.91 93 LEU A O 1
ATOM 770 N N . ALA A 1 94 ? 15.133 7.560 10.178 1.00 37.09 94 ALA A N 1
ATOM 771 C CA . ALA A 1 94 ? 15.242 8.362 11.393 1.00 37.09 94 ALA A CA 1
ATOM 772 C C . ALA A 1 94 ? 14.193 9.472 11.324 1.00 37.09 94 ALA A C 1
ATOM 774 O O . ALA A 1 94 ? 14.019 10.018 10.208 1.00 37.09 94 ALA A O 1
#

Sequence (94 aa):
IKENLFVLDTVFYPELRDWNTFAETYRYAVQKEKIELAIIDSVTVLEAYRGALKYRVMELARYNQLHGVTALYINQRSAEHWDTYDMAGGIGLA